Protein AF-A0A1A2WPR9-F1 (afdb_monomer)

Mean predicted aligned error: 10.12 Å

Structure (mmCIF, N/CA/C/O backbone):
data_AF-A0A1A2WPR9-F1
#
_entry.id   AF-A0A1A2WPR9-F1
#
loop_
_atom_site.group_PDB
_atom_site.id
_atom_site.type_symbol
_atom_site.label_atom_id
_atom_site.label_alt_id
_atom_site.label_comp_id
_atom_site.label_asym_id
_atom_site.label_entity_id
_atom_site.label_seq_id
_atom_site.pdbx_PDB_ins_code
_atom_site.Cartn_x
_atom_site.Cartn_y
_atom_site.Cartn_z
_atom_site.occupancy
_atom_site.B_iso_or_equiv
_atom_site.auth_seq_id
_atom_site.auth_comp_id
_atom_site.auth_asym_id
_atom_site.auth_atom_id
_atom_site.pdbx_PDB_model_num
ATOM 1 N N . MET A 1 1 ? -15.868 23.890 16.243 1.00 50.47 1 MET A N 1
ATOM 2 C CA . MET A 1 1 ? -14.718 22.964 16.333 1.00 50.47 1 MET A CA 1
ATOM 3 C C . MET A 1 1 ? -14.745 22.065 15.105 1.00 50.47 1 MET A C 1
ATOM 5 O O . MET A 1 1 ? -15.489 21.103 15.136 1.00 50.47 1 MET A O 1
ATOM 9 N N . GLN A 1 2 ? -14.056 22.414 14.010 1.00 53.88 2 GLN A N 1
ATOM 10 C CA . GLN A 1 2 ? -13.961 21.555 12.806 1.00 53.88 2 GLN A CA 1
ATOM 11 C C . GLN A 1 2 ? -12.940 22.093 11.779 1.00 53.88 2 GLN A C 1
ATOM 13 O O . GLN A 1 2 ? -13.153 22.022 10.579 1.00 53.88 2 GLN A O 1
ATOM 18 N N . ALA A 1 3 ? -11.854 22.724 12.243 1.00 52.31 3 ALA A N 1
ATOM 19 C CA . ALA A 1 3 ? -10.982 23.528 11.376 1.00 52.31 3 ALA A CA 1
ATOM 20 C C . ALA A 1 3 ? -9.476 23.271 11.567 1.00 52.31 3 ALA A C 1
ATOM 22 O O . ALA A 1 3 ? -8.692 24.198 11.397 1.00 52.31 3 ALA A O 1
ATOM 23 N N . SER A 1 4 ? -9.037 22.063 11.951 1.00 45.25 4 SER A N 1
ATOM 24 C CA . SER A 1 4 ? -7.598 21.876 12.230 1.00 45.25 4 SER A CA 1
ATOM 25 C C . SER A 1 4 ? -6.974 20.507 11.948 1.00 45.25 4 SER A C 1
ATOM 27 O O . SER A 1 4 ? -5.835 20.312 12.367 1.00 45.25 4 SER A O 1
ATOM 29 N N . TYR A 1 5 ? -7.633 19.583 11.244 1.00 44.16 5 TYR A N 1
ATOM 30 C CA . TYR A 1 5 ? -7.009 18.275 10.979 1.00 44.16 5 TYR A CA 1
ATOM 31 C C . TYR A 1 5 ? -6.655 17.991 9.513 1.00 44.16 5 TYR A C 1
ATOM 33 O O . TYR A 1 5 ? -5.705 17.257 9.277 1.00 44.16 5 TYR A O 1
ATOM 41 N N . ASP A 1 6 ? -7.237 18.701 8.546 1.00 51.66 6 ASP A N 1
ATOM 42 C CA . ASP A 1 6 ? -7.026 18.368 7.123 1.00 51.66 6 ASP A CA 1
ATOM 43 C C . ASP A 1 6 ? -5.752 18.978 6.502 1.00 51.66 6 ASP A C 1
ATOM 45 O O . ASP A 1 6 ? -5.448 18.746 5.340 1.00 51.66 6 ASP A O 1
ATOM 49 N N . ARG A 1 7 ? -4.975 19.772 7.254 1.00 48.84 7 ARG A N 1
ATOM 50 C CA . ARG A 1 7 ? -3.768 20.462 6.737 1.00 48.84 7 ARG A CA 1
ATOM 51 C C . ARG A 1 7 ? -2.439 19.834 7.155 1.00 48.84 7 ARG A C 1
ATOM 53 O O . ARG A 1 7 ? -1.384 20.352 6.794 1.00 48.84 7 ARG A O 1
ATOM 60 N N . LEU A 1 8 ? -2.466 18.747 7.931 1.00 50.28 8 LEU A N 1
ATOM 61 C CA . LEU A 1 8 ? -1.248 18.027 8.322 1.00 50.28 8 LEU A CA 1
ATOM 62 C C . LEU A 1 8 ? -0.916 16.850 7.390 1.00 50.28 8 LEU A C 1
ATOM 64 O O . LEU A 1 8 ? 0.227 16.397 7.387 1.00 50.28 8 LEU A O 1
ATOM 68 N N . GLU A 1 9 ? -1.876 16.384 6.587 1.00 48.84 9 GLU A N 1
ATOM 69 C CA . GLU A 1 9 ? -1.691 15.231 5.693 1.00 48.84 9 GLU A CA 1
ATOM 70 C C . GLU A 1 9 ? -0.966 15.593 4.384 1.00 48.84 9 GLU A C 1
ATOM 72 O O . GLU A 1 9 ? -0.230 14.768 3.847 1.00 48.84 9 GLU A O 1
ATOM 77 N N . GLU A 1 10 ? -1.041 16.853 3.934 1.00 47.50 10 GLU A N 1
ATOM 78 C CA . GLU A 1 10 ? -0.356 17.328 2.717 1.00 47.50 10 GLU A CA 1
ATOM 79 C C . GLU A 1 10 ? 1.181 17.328 2.824 1.00 47.50 10 GLU A C 1
ATOM 81 O O . GLU A 1 10 ? 1.869 17.247 1.813 1.00 47.50 10 GLU A O 1
ATOM 86 N N . ARG A 1 11 ? 1.760 17.376 4.033 1.00 48.97 11 ARG A N 1
ATOM 87 C CA . ARG A 1 11 ? 3.218 17.547 4.216 1.00 48.97 11 ARG A CA 1
ATOM 88 C C . ARG A 1 11 ? 4.013 16.261 4.416 1.00 48.97 11 ARG A C 1
ATOM 90 O O . ARG A 1 11 ? 5.236 16.290 4.305 1.00 48.97 11 ARG A O 1
ATOM 97 N N . ILE A 1 12 ? 3.354 15.142 4.711 1.00 47.78 12 ILE A N 1
ATOM 98 C CA . ILE A 1 12 ? 4.039 13.852 4.917 1.00 47.78 12 ILE A CA 1
ATOM 99 C C . ILE A 1 12 ? 4.170 13.078 3.595 1.00 47.78 12 ILE A C 1
ATOM 101 O O . ILE A 1 12 ? 5.090 12.276 3.444 1.00 47.78 12 ILE A O 1
ATOM 105 N N . ALA A 1 13 ? 3.340 13.388 2.594 1.00 50.38 13 ALA A N 1
ATOM 106 C CA . ALA A 1 13 ? 3.445 12.812 1.254 1.00 50.38 13 ALA A CA 1
ATOM 107 C C . ALA A 1 13 ? 4.682 13.296 0.467 1.00 50.38 13 ALA A C 1
ATOM 109 O O . ALA A 1 13 ? 5.132 12.614 -0.452 1.00 50.38 13 ALA A O 1
ATOM 110 N N . GLU A 1 14 ? 5.256 14.449 0.823 1.00 46.66 14 GLU A N 1
ATOM 111 C CA . GLU A 1 14 ? 6.207 15.156 -0.046 1.00 46.66 14 GLU A CA 1
ATOM 112 C C . GLU A 1 14 ? 7.695 14.863 0.254 1.00 46.66 14 GLU A C 1
ATOM 114 O O . GLU A 1 14 ? 8.542 15.067 -0.614 1.00 46.66 14 GLU A O 1
ATOM 119 N N . LEU A 1 15 ? 8.048 14.338 1.441 1.00 49.97 15 LEU A N 1
ATOM 120 C CA . LEU A 1 15 ? 9.443 14.359 1.934 1.00 49.97 15 LEU A CA 1
ATOM 121 C C . LEU A 1 15 ? 10.132 13.011 2.237 1.00 49.97 15 LEU A C 1
ATOM 123 O O . LEU A 1 15 ? 11.282 13.032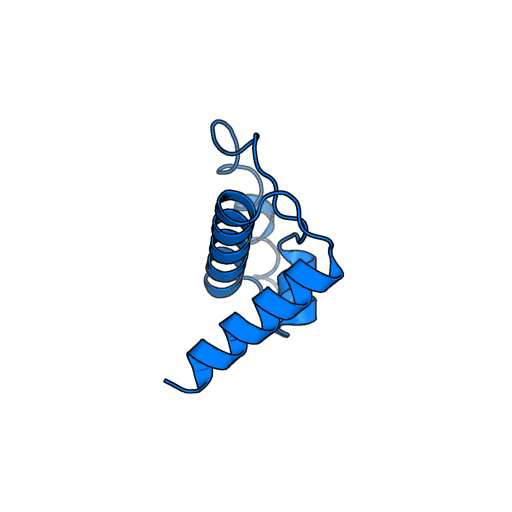 2.663 1.00 49.97 15 LEU A O 1
ATOM 127 N N . ALA A 1 16 ? 9.518 11.843 2.002 1.00 46.84 16 ALA A N 1
ATOM 128 C CA . ALA A 1 16 ? 10.138 10.553 2.384 1.00 46.84 16 ALA A CA 1
ATOM 129 C C . ALA A 1 16 ? 10.178 9.461 1.292 1.00 46.84 16 ALA A C 1
ATOM 131 O O . ALA A 1 16 ? 10.450 8.301 1.597 1.00 46.84 16 ALA A O 1
ATOM 132 N N . ALA A 1 17 ? 9.918 9.801 0.024 1.00 47.53 17 ALA A N 1
ATOM 133 C CA . ALA A 1 17 ? 9.952 8.851 -1.103 1.00 47.53 17 ALA A CA 1
ATOM 134 C C . ALA A 1 17 ? 11.051 9.138 -2.151 1.00 47.53 17 ALA A C 1
ATOM 136 O O . ALA A 1 17 ? 11.150 8.437 -3.157 1.00 47.53 17 ALA A O 1
ATOM 137 N N . GLN A 1 18 ? 11.883 10.151 -1.915 1.00 49.84 18 GLN A N 1
ATOM 138 C CA . GLN A 1 18 ? 13.154 10.378 -2.609 1.00 49.84 18 GLN A CA 1
ATOM 139 C C . GLN A 1 18 ? 14.209 9.693 -1.709 1.00 49.84 18 GLN A C 1
ATOM 141 O O . GLN A 1 18 ? 14.272 10.013 -0.533 1.00 49.84 18 GLN A O 1
ATOM 146 N N . GLU A 1 19 ? 14.989 8.671 -2.062 1.00 46.53 19 GLU A N 1
ATOM 147 C CA . GLU A 1 19 ? 15.722 8.481 -3.313 1.00 46.53 19 GLU A CA 1
ATOM 148 C C . GLU A 1 19 ? 16.061 7.003 -3.646 1.00 46.53 19 GLU A C 1
ATOM 150 O O . GLU A 1 19 ? 16.705 6.775 -4.661 1.00 46.53 19 GLU A O 1
ATOM 155 N N . ASP A 1 20 ? 15.618 5.978 -2.895 1.00 44.94 20 ASP A N 1
ATOM 156 C CA . ASP A 1 20 ? 16.096 4.585 -3.133 1.00 44.94 20 ASP A CA 1
ATOM 157 C C . ASP A 1 20 ? 15.007 3.532 -3.451 1.00 44.94 20 ASP A C 1
ATOM 159 O O . ASP A 1 20 ? 15.286 2.405 -3.858 1.00 44.94 20 ASP A O 1
ATOM 163 N N . LEU A 1 21 ? 13.723 3.894 -3.342 1.00 44.09 21 LEU A N 1
ATOM 164 C CA . LEU A 1 21 ? 12.578 2.981 -3.531 1.00 44.09 21 LEU A CA 1
ATOM 165 C C . LEU A 1 21 ? 11.950 3.026 -4.936 1.00 44.09 21 LEU A C 1
ATOM 167 O O . LEU A 1 21 ? 10.931 2.385 -5.187 1.00 44.09 21 LEU A O 1
ATOM 171 N N . ALA A 1 22 ? 12.549 3.760 -5.874 1.00 49.28 22 ALA A N 1
ATOM 172 C CA . ALA A 1 22 ? 11.950 4.077 -7.172 1.00 49.28 22 ALA A CA 1
ATOM 173 C C . ALA A 1 22 ? 11.880 2.914 -8.184 1.00 49.28 22 ALA A C 1
ATOM 175 O O . ALA A 1 22 ? 11.299 3.093 -9.253 1.00 49.28 22 ALA A O 1
ATOM 176 N N . ARG A 1 23 ? 12.446 1.732 -7.900 1.00 56.38 23 ARG A N 1
ATOM 177 C CA . ARG A 1 23 ? 12.534 0.652 -8.906 1.00 56.38 23 ARG A CA 1
ATOM 178 C C . ARG A 1 23 ? 11.427 -0.399 -8.867 1.00 56.38 23 ARG A C 1
ATOM 180 O O . ARG A 1 23 ? 11.221 -1.061 -9.878 1.00 56.38 23 ARG A O 1
ATOM 187 N N . VAL A 1 24 ? 10.677 -0.529 -7.772 1.00 59.59 24 VAL A N 1
ATOM 188 C CA . VAL A 1 24 ? 9.568 -1.496 -7.681 1.00 59.59 24 VAL A CA 1
ATOM 189 C C . VAL A 1 24 ? 8.362 -0.809 -7.055 1.00 59.59 24 VAL A C 1
ATOM 191 O O . VAL A 1 24 ? 8.203 -0.789 -5.837 1.00 59.59 24 VAL A O 1
ATOM 194 N N . ARG A 1 25 ? 7.537 -0.194 -7.908 1.00 68.19 25 ARG A N 1
ATOM 195 C CA . ARG A 1 25 ? 6.233 0.342 -7.510 1.00 68.19 25 ARG A CA 1
ATOM 196 C C . ARG A 1 25 ? 5.225 -0.813 -7.487 1.00 68.19 25 ARG A C 1
ATOM 198 O O . ARG A 1 25 ? 5.130 -1.494 -8.510 1.00 68.19 25 ARG A O 1
ATOM 205 N N . PRO A 1 26 ? 4.540 -1.078 -6.361 1.00 72.44 26 PRO A N 1
ATOM 206 C CA . PRO A 1 26 ? 3.430 -2.024 -6.346 1.00 72.44 26 PRO A CA 1
ATOM 207 C C . PRO A 1 26 ? 2.303 -1.544 -7.268 1.00 72.44 26 PRO A C 1
ATOM 209 O O . PRO A 1 26 ? 2.215 -0.357 -7.581 1.00 72.44 26 PRO A O 1
ATOM 212 N N . ASP A 1 27 ? 1.457 -2.477 -7.700 1.00 81.81 27 ASP A N 1
ATOM 213 C CA . ASP A 1 27 ? 0.362 -2.205 -8.641 1.00 81.81 27 ASP A CA 1
ATOM 214 C C . ASP A 1 27 ? -0.786 -1.393 -8.011 1.00 81.81 27 ASP A C 1
ATOM 216 O O . ASP A 1 27 ? -1.567 -0.777 -8.731 1.00 81.81 27 ASP A O 1
ATOM 220 N N . LEU A 1 28 ? -0.858 -1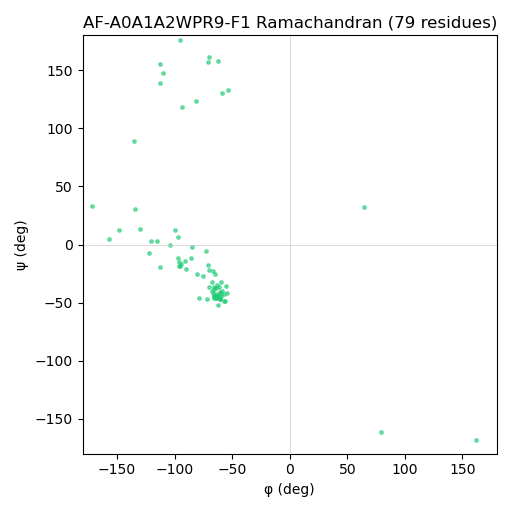.335 -6.674 1.00 82.94 28 LEU A N 1
ATOM 221 C CA . LEU A 1 28 ? -1.810 -0.508 -5.926 1.00 82.94 28 LEU A CA 1
ATOM 222 C C . LEU A 1 28 ? -1.092 0.616 -5.171 1.00 82.94 28 LEU A C 1
ATOM 224 O O . LEU A 1 28 ? -0.042 0.406 -4.554 1.00 82.94 28 LEU A O 1
ATOM 228 N N . ASP A 1 29 ? -1.696 1.802 -5.186 1.00 84.69 29 ASP A N 1
ATOM 229 C CA . ASP A 1 29 ? -1.254 2.962 -4.416 1.00 84.69 29 ASP A CA 1
ATOM 230 C C . ASP A 1 29 ? -1.995 3.089 -3.070 1.00 84.69 29 ASP A C 1
ATOM 232 O O . ASP A 1 29 ? -2.884 2.303 -2.736 1.00 84.69 29 ASP A O 1
ATOM 236 N N . GLY A 1 30 ? -1.603 4.080 -2.264 1.00 79.06 30 GLY A N 1
ATOM 237 C CA . GLY A 1 30 ? -2.198 4.316 -0.947 1.00 79.06 30 GLY A CA 1
ATOM 238 C C . GLY A 1 30 ? -3.700 4.609 -0.988 1.00 79.06 30 GLY A C 1
ATOM 239 O O . GLY A 1 30 ? -4.411 4.198 -0.076 1.00 79.06 30 GLY A O 1
ATOM 240 N N . ASN A 1 31 ? -4.193 5.255 -2.048 1.00 83.00 31 ASN A N 1
ATOM 241 C CA . ASN A 1 31 ? -5.613 5.572 -2.194 1.00 83.00 31 ASN A CA 1
ATOM 242 C C . ASN A 1 31 ? -6.420 4.308 -2.488 1.00 83.00 31 ASN A C 1
ATOM 244 O O . ASN A 1 31 ? -7.397 4.034 -1.796 1.00 83.00 31 ASN A O 1
ATOM 248 N N . ALA A 1 32 ? -5.952 3.490 -3.433 1.00 87.00 32 ALA A N 1
ATOM 249 C CA 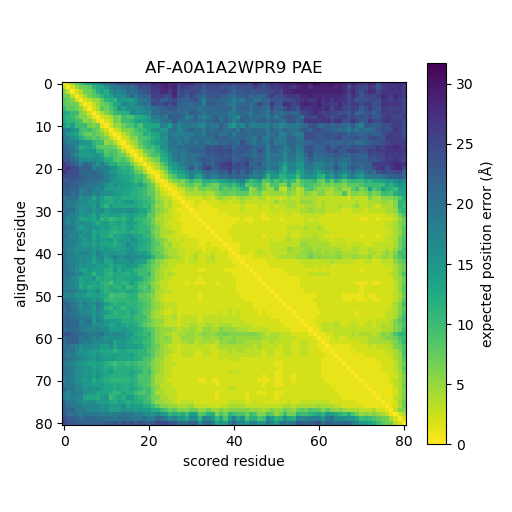. ALA A 1 32 ? -6.568 2.207 -3.746 1.00 87.00 32 ALA A CA 1
ATOM 250 C C . ALA A 1 32 ? -6.595 1.280 -2.520 1.00 87.00 32 ALA A C 1
ATOM 252 O O . ALA A 1 32 ? -7.599 0.624 -2.256 1.00 87.00 32 ALA A O 1
ATOM 253 N N . ILE A 1 33 ? -5.523 1.258 -1.722 1.00 87.69 33 ILE A N 1
ATOM 254 C CA . ILE A 1 33 ? -5.474 0.497 -0.465 1.00 87.69 33 ILE A CA 1
ATOM 255 C C . ILE A 1 33 ? -6.554 0.973 0.517 1.00 87.69 33 ILE A C 1
ATOM 257 O O . ILE A 1 33 ? -7.252 0.139 1.093 1.00 87.69 33 ILE A O 1
ATOM 261 N N . MET A 1 34 ? -6.702 2.288 0.715 1.00 87.62 34 MET A N 1
ATOM 262 C CA . MET A 1 34 ? -7.722 2.845 1.613 1.00 87.62 34 MET A CA 1
ATOM 263 C C . MET A 1 34 ? -9.135 2.460 1.173 1.00 87.62 34 MET A C 1
ATOM 265 O O . MET A 1 34 ? -9.924 2.007 2.000 1.00 87.62 34 MET A O 1
ATOM 269 N N . GLU A 1 35 ? -9.439 2.582 -0.120 1.00 89.50 35 GLU A N 1
ATOM 270 C CA . GLU A 1 35 ? -10.746 2.222 -0.677 1.00 89.50 35 GLU A CA 1
ATOM 271 C C . GLU A 1 35 ? -11.038 0.722 -0.552 1.00 89.50 35 GLU A C 1
ATOM 273 O O 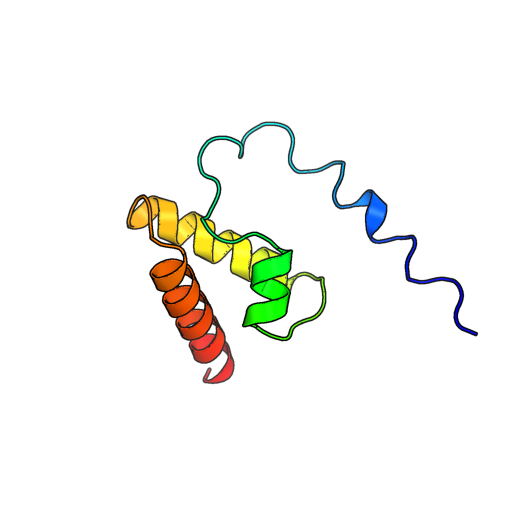. GLU A 1 35 ? -12.121 0.335 -0.113 1.00 89.50 35 GLU A O 1
ATOM 278 N N . LEU A 1 36 ? -10.065 -0.131 -0.888 1.00 90.81 36 LEU A N 1
ATOM 279 C CA . LEU A 1 36 ? -10.220 -1.587 -0.856 1.00 90.81 36 LEU A CA 1
ATOM 280 C C . LEU A 1 36 ? -10.378 -2.131 0.565 1.00 90.81 36 LEU A C 1
ATOM 282 O O . LEU A 1 36 ? -11.151 -3.063 0.789 1.00 90.81 36 LEU A O 1
ATOM 286 N N . LEU A 1 37 ? -9.624 -1.580 1.517 1.00 88.62 37 LEU A N 1
ATOM 287 C CA . LEU A 1 37 ? -9.624 -2.043 2.904 1.00 88.62 37 LEU A CA 1
ATOM 288 C C . LEU A 1 37 ? -10.647 -1.310 3.781 1.00 88.62 37 LEU A C 1
ATOM 290 O O . LEU A 1 37 ? -10.932 -1.773 4.886 1.00 88.62 37 LEU A O 1
ATOM 294 N N . GLY A 1 38 ? -11.198 -0.187 3.313 1.00 89.50 38 GLY A N 1
ATOM 295 C CA . GLY A 1 38 ? -12.116 0.653 4.083 1.00 89.50 38 GLY A CA 1
ATOM 296 C C . GLY A 1 38 ? -11.463 1.277 5.318 1.00 89.50 38 GLY A C 1
ATOM 297 O O . GLY A 1 38 ? -12.123 1.440 6.345 1.00 89.50 38 GLY A O 1
ATOM 298 N N . ILE A 1 39 ? -10.163 1.581 5.244 1.00 85.25 39 ILE A N 1
ATOM 299 C CA . ILE A 1 39 ? -9.373 2.123 6.359 1.00 85.25 39 ILE A CA 1
ATOM 300 C C . ILE A 1 39 ? -8.981 3.582 6.111 1.00 85.25 39 ILE A C 1
ATOM 302 O O . ILE A 1 39 ? -8.747 3.963 4.962 1.00 85.25 39 ILE A O 1
ATOM 306 N N . PRO A 1 40 ? -8.870 4.407 7.169 1.00 82.00 40 PRO A N 1
ATOM 307 C CA . PRO A 1 40 ? -8.368 5.767 7.031 1.00 82.00 40 PRO A CA 1
ATOM 308 C C . PRO A 1 40 ? -6.868 5.779 6.709 1.00 82.00 40 PRO A C 1
ATOM 310 O O . PRO A 1 40 ? -6.145 4.813 6.984 1.00 82.00 40 PRO A O 1
ATOM 313 N N . ALA A 1 41 ? -6.391 6.913 6.192 1.00 80.19 41 ALA A N 1
ATOM 314 C CA . ALA A 1 41 ? -4.966 7.173 6.033 1.00 80.19 41 ALA A CA 1
ATOM 315 C C . ALA A 1 41 ? -4.234 6.973 7.372 1.00 80.19 41 ALA A C 1
ATOM 317 O O . ALA A 1 41 ? -4.676 7.439 8.423 1.00 80.19 41 ALA A O 1
ATOM 318 N N . GLY A 1 42 ? -3.114 6.247 7.354 1.00 81.44 42 GLY A N 1
ATOM 319 C CA . GLY A 1 42 ? -2.367 5.962 8.574 1.00 81.44 42 GLY A CA 1
ATOM 320 C C . GLY A 1 42 ? -1.393 4.788 8.458 1.00 81.44 42 GLY A C 1
ATOM 321 O O . GLY A 1 42 ? -1.145 4.286 7.359 1.00 81.44 42 GLY A O 1
ATOM 322 N N . PRO A 1 43 ? -0.846 4.313 9.594 1.00 85.38 43 PRO A N 1
ATOM 323 C CA . PRO A 1 43 ? 0.174 3.260 9.623 1.00 85.38 43 PRO A CA 1
ATOM 324 C C . PRO A 1 43 ? -0.251 1.973 8.905 1.00 85.38 43 PRO A C 1
ATOM 326 O O . PRO A 1 43 ? 0.553 1.349 8.217 1.00 85.38 43 PRO A O 1
ATOM 329 N N . GLN A 1 44 ? -1.537 1.627 8.992 1.00 86.94 44 GLN A N 1
ATOM 330 C CA . GLN A 1 44 ? -2.118 0.443 8.357 1.00 86.94 44 GLN A CA 1
ATOM 331 C C . GLN A 1 44 ? -2.000 0.482 6.822 1.00 86.94 44 GLN A C 1
ATOM 333 O O . GLN A 1 44 ? -1.706 -0.543 6.208 1.00 86.94 44 GLN A O 1
ATOM 338 N N . VAL A 1 45 ? -2.141 1.663 6.207 1.00 86.56 45 VAL A N 1
ATOM 339 C CA . VAL A 1 45 ? -1.957 1.854 4.756 1.00 86.56 45 VAL A CA 1
ATOM 340 C C . VAL A 1 45 ? -0.495 1.631 4.366 1.00 86.56 45 VAL A C 1
ATOM 342 O O . VAL A 1 45 ? -0.210 0.962 3.376 1.00 86.56 45 VAL A O 1
ATOM 345 N N . GLY A 1 46 ? 0.448 2.129 5.172 1.00 86.06 46 GLY A N 1
ATOM 346 C CA . GLY A 1 46 ? 1.880 1.902 4.957 1.00 86.06 46 GLY A CA 1
ATOM 347 C C . GLY A 1 46 ? 2.276 0.427 5.084 1.00 86.06 46 GLY A C 1
ATOM 348 O O . GLY A 1 46 ? 3.100 -0.067 4.316 1.00 86.06 46 GLY A O 1
ATOM 349 N N . GLU A 1 47 ? 1.660 -0.303 6.015 1.00 89.12 47 GLU A N 1
ATOM 350 C CA . GLU A 1 47 ? 1.864 -1.746 6.165 1.00 89.12 47 GLU A CA 1
ATOM 351 C C . GLU A 1 47 ? 1.335 -2.535 4.964 1.00 89.12 47 GLU A C 1
ATOM 353 O O . GLU A 1 47 ? 2.040 -3.409 4.461 1.00 89.12 47 GLU A O 1
ATOM 358 N N . ALA A 1 48 ? 0.139 -2.193 4.479 1.00 90.62 48 ALA A N 1
ATOM 359 C CA . ALA A 1 48 ? -0.443 -2.752 3.260 1.00 90.62 48 ALA A CA 1
ATOM 360 C C . ALA A 1 48 ? 0.438 -2.487 2.031 1.00 90.62 48 ALA A C 1
ATOM 362 O O . ALA A 1 48 ? 0.714 -3.391 1.243 1.00 90.62 48 ALA A O 1
ATOM 363 N N . TRP A 1 49 ? 0.941 -1.261 1.898 1.00 89.50 49 TRP A N 1
ATOM 364 C CA . TRP A 1 49 ? 1.832 -0.886 0.806 1.00 89.50 49 TRP A CA 1
ATOM 365 C C . TRP A 1 49 ? 3.158 -1.657 0.852 1.00 89.50 49 TRP A C 1
ATOM 367 O O . TRP A 1 49 ? 3.633 -2.151 -0.173 1.00 89.50 49 TRP A O 1
ATOM 377 N N . ARG A 1 50 ? 3.742 -1.822 2.048 1.00 88.38 50 ARG A N 1
ATOM 378 C CA . ARG A 1 50 ? 4.952 -2.633 2.247 1.00 88.38 50 ARG A CA 1
ATOM 379 C C . ARG A 1 50 ? 4.714 -4.098 1.882 1.00 88.38 50 ARG A C 1
ATOM 381 O O . ARG A 1 50 ? 5.541 -4.665 1.175 1.00 88.38 50 ARG A O 1
ATOM 388 N N . TYR A 1 51 ? 3.589 -4.673 2.303 1.00 91.94 51 TYR A N 1
ATOM 389 C CA . TYR A 1 51 ? 3.208 -6.039 1.941 1.00 91.94 51 TYR A CA 1
ATOM 390 C C . TYR A 1 51 ? 3.131 -6.220 0.418 1.00 91.94 51 TYR A C 1
ATOM 392 O O . TYR A 1 51 ? 3.749 -7.130 -0.125 1.00 91.94 51 TYR A O 1
ATOM 400 N N . LEU A 1 52 ? 2.457 -5.313 -0.295 1.00 91.25 52 LEU A N 1
ATOM 401 C CA . LEU A 1 52 ? 2.364 -5.375 -1.758 1.00 91.25 52 LEU A CA 1
ATOM 402 C C . LEU A 1 52 ? 3.720 -5.237 -2.451 1.00 91.25 52 LEU A C 1
ATOM 404 O O . LEU A 1 52 ? 3.971 -5.861 -3.482 1.00 91.25 52 LEU A O 1
ATOM 408 N N . LYS A 1 53 ? 4.611 -4.422 -1.887 1.00 88.19 53 LYS A N 1
ATOM 409 C CA . LYS A 1 53 ? 5.975 -4.284 -2.390 1.00 88.19 53 LYS A CA 1
ATOM 410 C C . LYS A 1 53 ? 6.770 -5.581 -2.220 1.00 88.19 53 LYS A C 1
ATOM 412 O O . LYS A 1 53 ? 7.452 -5.986 -3.156 1.00 88.19 53 LYS A O 1
ATOM 417 N N . GLU A 1 54 ? 6.698 -6.214 -1.052 1.00 89.69 54 GLU A N 1
ATOM 418 C CA . GLU A 1 54 ? 7.330 -7.515 -0.788 1.00 89.69 54 GLU A CA 1
ATOM 419 C C . GLU A 1 54 ? 6.768 -8.591 -1.724 1.00 89.69 54 GLU A C 1
ATOM 421 O O . GLU A 1 54 ? 7.525 -9.268 -2.417 1.00 89.69 54 GLU A O 1
ATOM 426 N N . LEU A 1 55 ? 5.445 -8.641 -1.864 1.00 90.38 55 LEU A N 1
ATOM 427 C CA . LEU A 1 55 ? 4.751 -9.557 -2.761 1.00 90.38 55 LEU A CA 1
ATOM 428 C C . LEU A 1 55 ? 5.210 -9.405 -4.223 1.00 90.38 55 LEU A C 1
ATOM 430 O O . LEU A 1 55 ? 5.461 -10.403 -4.900 1.00 90.38 55 LEU A O 1
ATOM 434 N N . ARG A 1 56 ? 5.382 -8.167 -4.704 1.00 85.88 56 ARG A N 1
ATOM 435 C CA . ARG A 1 56 ? 5.899 -7.882 -6.052 1.00 85.88 56 ARG A CA 1
ATOM 436 C C . ARG A 1 56 ? 7.367 -8.281 -6.226 1.00 85.88 56 ARG A C 1
ATOM 438 O O . ARG A 1 56 ? 7.772 -8.649 -7.326 1.00 85.88 56 ARG A O 1
ATOM 445 N N . LEU A 1 57 ? 8.180 -8.202 -5.173 1.00 86.31 57 LEU A N 1
ATOM 446 C CA . LEU A 1 57 ? 9.572 -8.664 -5.215 1.00 86.31 57 LEU A CA 1
ATOM 447 C C . LEU A 1 57 ? 9.661 -10.192 -5.306 1.00 86.31 57 LEU A C 1
ATOM 449 O O . LEU A 1 57 ? 10.535 -10.702 -6.002 1.00 86.31 57 LEU A O 1
ATOM 453 N N . GLU A 1 58 ? 8.761 -10.910 -4.636 1.00 89.19 58 GLU A N 1
ATOM 454 C CA . GLU A 1 58 ? 8.739 -12.376 -4.619 1.00 89.19 58 GLU A CA 1
ATOM 455 C C . GLU A 1 58 ? 8.115 -12.980 -5.880 1.00 89.19 58 GLU A C 1
ATOM 457 O O . GLU A 1 58 ? 8.652 -13.929 -6.451 1.00 89.19 58 GLU A O 1
ATOM 462 N N . ARG A 1 59 ? 6.971 -12.443 -6.316 1.00 87.62 59 ARG A N 1
ATOM 463 C CA . ARG A 1 59 ? 6.183 -13.001 -7.427 1.00 87.62 59 ARG A CA 1
ATOM 464 C C . ARG A 1 59 ? 6.444 -12.326 -8.770 1.00 87.62 59 ARG A C 1
ATOM 466 O O . ARG A 1 59 ? 6.043 -12.855 -9.803 1.00 87.62 59 ARG A O 1
ATOM 473 N N . GLY A 1 60 ? 7.136 -11.189 -8.771 1.00 84.31 60 GLY A N 1
ATOM 474 C CA . GLY A 1 60 ? 7.277 -10.346 -9.951 1.00 84.31 60 GLY A CA 1
ATOM 475 C C . GLY A 1 60 ? 6.037 -9.474 -10.192 1.00 84.31 60 GLY A C 1
ATOM 476 O O . GLY A 1 60 ? 5.263 -9.227 -9.267 1.00 84.31 60 GLY A O 1
ATOM 477 N N . PRO A 1 61 ? 5.863 -8.944 -11.417 1.00 84.94 61 PRO A N 1
ATOM 478 C CA . PRO A 1 61 ? 4.713 -8.117 -11.770 1.00 84.94 61 PRO A CA 1
ATOM 479 C C . PRO A 1 61 ? 3.403 -8.881 -11.563 1.00 84.94 61 PRO A C 1
ATOM 481 O O . PRO A 1 61 ? 3.265 -9.998 -12.058 1.00 84.94 61 PRO A O 1
ATOM 484 N N . LEU 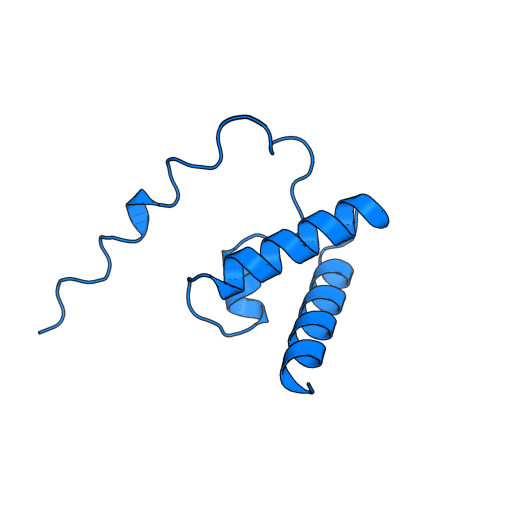A 1 62 ? 2.452 -8.263 -10.870 1.00 85.38 62 LEU A N 1
ATOM 485 C CA . LEU A 1 62 ? 1.112 -8.799 -10.668 1.00 85.38 62 LEU A CA 1
ATOM 486 C C . LEU A 1 62 ? 0.109 -7.928 -11.411 1.00 85.38 62 LEU A C 1
ATOM 488 O O . LEU A 1 62 ? 0.349 -6.747 -11.663 1.00 85.38 62 LEU A O 1
ATOM 492 N N . THR A 1 63 ? -1.026 -8.512 -11.762 1.00 89.12 63 THR A N 1
ATOM 493 C CA . THR A 1 63 ? -2.180 -7.717 -12.181 1.00 89.12 63 THR A CA 1
ATOM 494 C C . THR A 1 63 ? -2.779 -6.987 -10.982 1.00 89.12 63 THR A C 1
ATOM 496 O O . THR A 1 63 ? -2.618 -7.402 -9.829 1.00 89.12 63 THR A O 1
ATOM 499 N N . THR A 1 64 ? -3.494 -5.894 -11.245 1.00 85.38 64 THR A N 1
ATOM 500 C CA . THR A 1 64 ? -4.218 -5.146 -10.211 1.00 85.38 64 THR A CA 1
ATOM 501 C C . THR A 1 64 ? -5.163 -6.067 -9.439 1.00 85.38 64 THR A C 1
ATOM 503 O O . THR A 1 64 ? -5.213 -6.013 -8.215 1.00 85.38 64 THR A O 1
ATOM 506 N N . GLU A 1 65 ? -5.856 -6.968 -10.135 1.00 90.06 65 GLU A N 1
ATOM 507 C CA . GLU A 1 65 ? -6.790 -7.929 -9.555 1.00 90.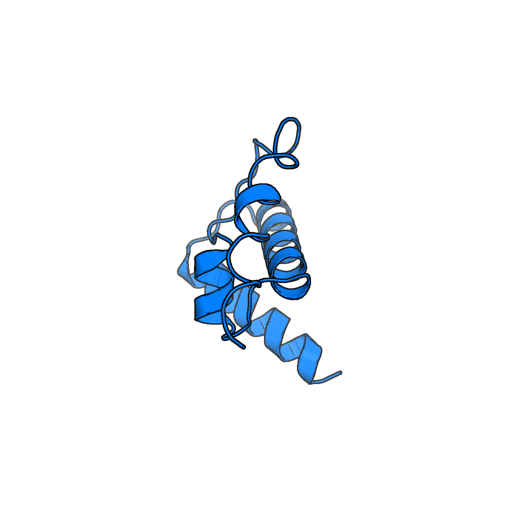06 65 GLU A CA 1
ATOM 508 C C . GLU A 1 65 ? -6.099 -8.915 -8.603 1.00 90.06 65 GLU A C 1
ATOM 510 O O . GLU A 1 65 ? -6.594 -9.157 -7.499 1.00 90.06 65 GLU A O 1
ATOM 515 N N . GLU A 1 66 ? -4.943 -9.459 -8.995 1.00 92.62 66 GLU A N 1
ATOM 516 C CA . GLU A 1 66 ? -4.144 -10.348 -8.144 1.00 92.62 66 GLU A CA 1
ATOM 517 C C . GLU A 1 66 ? -3.614 -9.610 -6.913 1.00 92.62 66 GLU A C 1
ATOM 519 O O . GLU A 1 66 ? -3.740 -10.108 -5.793 1.00 92.62 66 GLU A O 1
ATOM 524 N N . ALA A 1 67 ? -3.080 -8.400 -7.098 1.00 91.56 67 ALA A N 1
ATOM 525 C CA . ALA A 1 67 ? -2.603 -7.565 -6.001 1.00 91.56 67 ALA A CA 1
ATOM 526 C C . ALA A 1 67 ? -3.734 -7.233 -5.013 1.00 91.56 67 ALA A C 1
ATOM 528 O O . ALA A 1 67 ? -3.542 -7.320 -3.800 1.00 91.56 67 ALA A O 1
ATOM 529 N N . THR A 1 68 ? -4.933 -6.916 -5.510 1.00 93.62 68 THR A N 1
ATOM 530 C CA . THR A 1 68 ? -6.123 -6.678 -4.683 1.00 93.62 68 THR A CA 1
ATOM 531 C C . THR A 1 68 ? -6.540 -7.930 -3.918 1.00 93.62 68 THR A C 1
ATOM 533 O O . THR A 1 68 ? -6.819 -7.852 -2.720 1.00 93.62 68 THR A O 1
ATOM 536 N N . ALA A 1 69 ? -6.582 -9.089 -4.578 1.00 95.00 69 ALA A N 1
ATOM 537 C CA . ALA A 1 69 ? -6.977 -10.342 -3.943 1.00 95.00 69 ALA A CA 1
ATOM 538 C C . ALA A 1 69 ? -6.020 -10.728 -2.805 1.00 95.00 69 ALA A C 1
ATOM 540 O O . ALA A 1 69 ? -6.471 -11.081 -1.711 1.00 95.00 69 ALA A O 1
ATOM 541 N N . GLU A 1 70 ? -4.715 -10.608 -3.043 1.00 95.12 70 GLU A N 1
ATOM 542 C CA . GLU A 1 70 ? -3.670 -10.870 -2.053 1.00 95.12 70 GLU A CA 1
ATOM 543 C C . GLU A 1 70 ? -3.720 -9.858 -0.905 1.00 95.12 70 GLU A C 1
ATOM 545 O O . GLU A 1 70 ? -3.727 -10.258 0.260 1.00 95.12 70 GLU A O 1
ATOM 550 N N . LEU A 1 71 ? -3.884 -8.562 -1.204 1.00 94.19 71 LEU A N 1
ATOM 551 C CA . LEU A 1 71 ? -4.050 -7.519 -0.189 1.00 94.19 71 LEU A CA 1
ATOM 552 C C . LEU A 1 71 ? -5.234 -7.811 0.741 1.00 94.19 71 LEU A C 1
ATOM 554 O O . LEU A 1 71 ? -5.091 -7.761 1.962 1.00 94.19 71 LEU A O 1
ATOM 558 N N . LEU A 1 72 ? -6.398 -8.143 0.177 1.00 94.50 72 LEU A N 1
ATOM 559 C CA . LEU A 1 72 ? -7.596 -8.475 0.952 1.00 94.50 72 LEU A CA 1
ATOM 560 C C . LEU A 1 72 ? -7.415 -9.766 1.756 1.00 94.50 72 LEU A C 1
ATOM 562 O O . LEU A 1 72 ? -7.903 -9.869 2.882 1.00 94.50 72 LEU A O 1
ATOM 566 N N . SER A 1 73 ? -6.738 -10.762 1.185 1.00 94.69 73 SER A N 1
ATOM 567 C CA . SER A 1 73 ? -6.430 -12.024 1.860 1.00 94.69 73 SER A CA 1
ATOM 568 C C . SER A 1 73 ? -5.545 -11.796 3.086 1.00 94.69 73 SER A C 1
ATOM 570 O O . SER A 1 73 ? -5.917 -12.179 4.198 1.00 94.69 73 SER A O 1
ATOM 572 N N . TRP A 1 74 ? -4.435 -11.084 2.900 1.00 94.12 74 TRP A N 1
ATOM 573 C CA . TRP A 1 74 ? -3.509 -10.699 3.960 1.00 94.12 74 TRP A CA 1
ATOM 574 C C . TRP A 1 74 ? -4.171 -9.821 5.026 1.00 94.12 74 TRP A C 1
ATOM 576 O O . TRP A 1 74 ? -3.972 -10.026 6.224 1.00 94.12 74 TRP A O 1
ATOM 586 N N . TRP A 1 75 ? -5.015 -8.871 4.619 1.00 93.62 75 TRP A N 1
ATOM 587 C CA . TRP A 1 75 ? -5.743 -8.027 5.561 1.00 93.62 75 TRP A CA 1
ATOM 588 C C . TRP 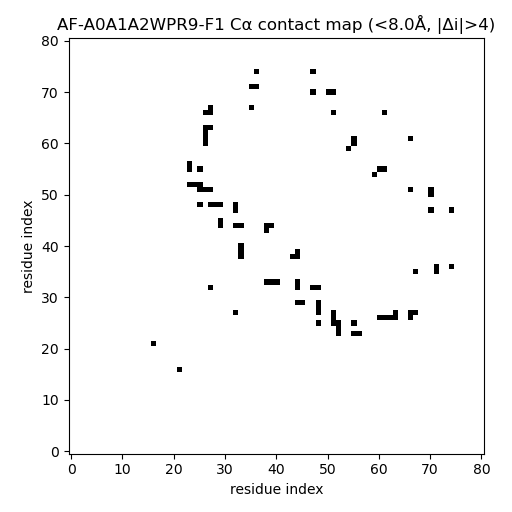A 1 75 ? -6.670 -8.851 6.459 1.00 93.62 75 TRP A C 1
ATOM 590 O O . TRP A 1 75 ? -6.668 -8.698 7.681 1.00 93.62 75 TRP A O 1
ATOM 600 N N . ARG A 1 76 ? -7.415 -9.797 5.873 1.00 92.00 76 ARG A N 1
ATOM 601 C CA . ARG A 1 76 ? -8.295 -10.703 6.624 1.00 92.00 76 ARG A CA 1
ATOM 602 C C . ARG A 1 76 ? -7.527 -11.649 7.542 1.00 92.00 76 ARG A C 1
ATOM 604 O O . ARG A 1 76 ? -8.005 -11.920 8.641 1.00 92.00 76 ARG A O 1
ATOM 611 N N . SER A 1 77 ? -6.348 -12.137 7.143 1.00 90.75 77 SER A N 1
ATOM 612 C CA . SER A 1 77 ? -5.560 -13.037 7.998 1.00 90.75 77 SER A CA 1
ATOM 613 C C . SER A 1 77 ? -5.076 -12.363 9.282 1.00 90.75 77 SER A C 1
ATOM 615 O O . SER A 1 77 ? -4.869 -13.041 10.280 1.00 90.75 77 SER A O 1
ATOM 617 N N . ARG A 1 78 ? -4.932 -11.033 9.283 1.00 83.44 78 ARG A N 1
ATOM 618 C CA . ARG A 1 78 ? -4.540 -10.251 10.466 1.00 83.44 78 ARG A CA 1
ATOM 619 C C . ARG A 1 78 ? -5.661 -10.075 11.490 1.00 83.44 78 ARG A C 1
ATOM 621 O O . ARG A 1 78 ? -5.364 -9.910 12.664 1.00 83.44 78 ARG A O 1
ATOM 628 N N . GLY A 1 79 ? -6.924 -10.099 11.060 1.00 65.38 79 GLY 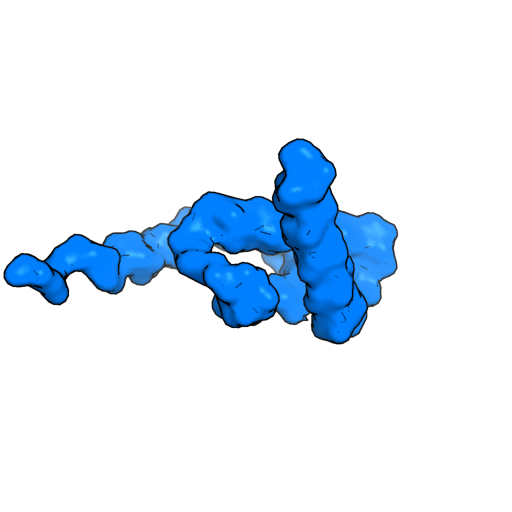A N 1
ATOM 629 C CA . GLY A 1 79 ? -8.090 -9.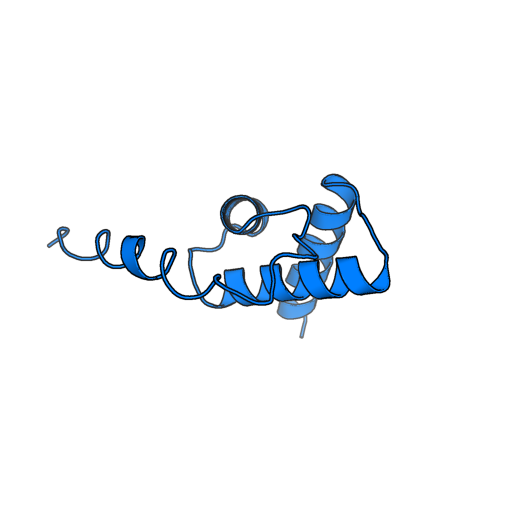990 11.948 1.00 65.38 79 GLY A CA 1
ATOM 630 C C . GLY A 1 79 ? -8.554 -11.319 12.557 1.00 65.38 79 GLY A C 1
ATOM 631 O O . GLY A 1 79 ? -9.371 -11.311 13.469 1.00 65.38 79 GLY A O 1
ATOM 632 N N . ASN A 1 80 ? -8.041 -12.447 12.055 1.00 53.84 80 ASN A N 1
ATOM 633 C CA . ASN A 1 80 ? -8.327 -13.800 12.551 1.00 53.84 80 ASN A CA 1
ATOM 634 C C . ASN A 1 80 ? -7.223 -14.353 13.480 1.00 53.84 80 ASN A C 1
ATOM 636 O O . ASN A 1 80 ? -7.205 -15.558 13.735 1.00 53.84 80 ASN A O 1
ATOM 640 N N . ALA A 1 81 ? -6.301 -13.503 13.942 1.00 44.91 81 ALA A N 1
ATOM 641 C CA . ALA A 1 81 ? -5.207 -13.854 14.849 1.00 44.91 81 ALA A CA 1
ATOM 642 C C . ALA A 1 81 ? -5.444 -13.302 16.261 1.00 44.91 81 ALA A C 1
ATOM 644 O O . ALA A 1 81 ? -5.962 -12.167 16.368 1.00 44.91 81 ALA A O 1
#

Solvent-accessible surface area (backbone atoms only — not comparable to full-atom values): 5256 Å² total; per-residue (Å²): 142,91,85,84,70,84,77,65,63,71,64,65,78,75,74,76,76,79,84,82,66,84,85,64,78,45,80,62,54,68,64,57,49,27,68,75,69,72,46,72,93,51,71,70,42,55,51,54,50,50,49,43,34,52,49,35,71,74,71,38,90,63,54,59,67,56,50,49,52,50,50,54,49,56,56,51,57,63,74,76,106

pLDDT: mean 75.0, std 18.49, range [44.09, 95.12]

Sequence (81 aa):
MQASYDRLEERIAELAAQEDLARVRPDLDGNAIMELLGIPAGPQVGEAWRYLKELRLERGPLTTEEATAELLSWWRSRGNA

Secondary structure (DSSP, 8-state):
--SSSTTSSTTTSSSSSSSS-TT---SS-HHHHHHHHT--SSHHHHHHHHHHHHHHHHH-S--HHHHHHHHHHHHHHHHT-

Foldseek 3Di:
DPPPDPPPVVPVVPPDPPDDPPPQQFPDDLVNLCVLLVHDDDPVSVVLRVVSSVVCVVVPHDDPVVSSVVSVVVSVVVVVD

Radius of gyration: 14.32 Å; Cα contacts (8 Å, |Δi|>4): 48; chains: 1; bounding box: 31×37×28 Å